Protein AF-A0A1S2QKE0-F1 (afdb_monomer_lite)

Sequence (83 aa):
MDVRVDIIRETSEELVNAFGRLLLQLSSTAKPLDHETVRQMVTCDANTADLTSRPDRSAANRLYERLGFRTRQSTVYRFALDE

Secondary structure (DSSP, 8-state):
---------S--HHHHHHHHHHHHHH-TTPPPPPHHHHHHHHT-TTPPPP----TT-HHHHHHHHHTT------PPP-PPPP-

Radius of gyration: 15.52 Å; chains: 1; bounding box: 37×20×41 Å

Foldseek 3Di:
DDDFFDQDPDQDPVNQVVVQVVQCVVPVPDDRDDSVNVVCQSPPPPDDGDGDDDPVPVVVVVVCVVVVDDDDPDDDDDDDDDD

pLDDT: mean 78.3, std 9.89, range [45.0, 89.56]

Organism: NCBI:txid1678012

Structure (mmCIF, N/CA/C/O backbone):
data_AF-A0A1S2QKE0-F1
#
_entry.id   AF-A0A1S2QKE0-F1
#
loop_
_atom_site.group_PDB
_atom_site.id
_atom_site.type_symbol
_atom_site.label_atom_id
_atom_site.label_alt_id
_atom_site.label_comp_id
_atom_site.label_asym_id
_atom_site.label_entity_id
_atom_site.label_seq_id
_atom_site.pdbx_PDB_ins_code
_atom_site.Cartn_x
_atom_site.Cartn_y
_atom_site.Cartn_z
_atom_site.occupancy
_atom_site.B_iso_or_equiv
_atom_site.auth_seq_id
_atom_site.auth_comp_id
_atom_site.auth_asym_id
_atom_site.auth_atom_id
_atom_site.pdbx_PDB_model_num
ATOM 1 N N . MET A 1 1 ? 18.786 -7.490 0.305 1.00 45.00 1 MET A N 1
ATOM 2 C CA . MET A 1 1 ? 17.384 -7.504 0.782 1.00 45.00 1 MET A CA 1
ATOM 3 C C . MET A 1 1 ? 16.416 -7.132 -0.344 1.00 45.00 1 MET A C 1
ATOM 5 O O . MET A 1 1 ? 16.528 -6.043 -0.903 1.00 45.00 1 MET A O 1
ATOM 9 N N . ASP A 1 2 ? 15.523 -8.047 -0.732 1.00 54.41 2 ASP A N 1
ATOM 10 C CA . ASP A 1 2 ? 14.483 -7.807 -1.745 1.00 54.41 2 ASP A CA 1
ATOM 11 C C . ASP A 1 2 ? 13.212 -7.322 -1.035 1.00 54.41 2 ASP A C 1
ATOM 13 O O . ASP A 1 2 ? 12.661 -8.032 -0.200 1.00 54.41 2 ASP A O 1
ATOM 17 N N . VAL A 1 3 ? 12.786 -6.086 -1.302 1.00 50.72 3 VAL A N 1
ATOM 18 C CA . VAL A 1 3 ? 11.562 -5.520 -0.716 1.00 50.72 3 VAL A CA 1
ATOM 19 C C . VAL A 1 3 ? 10.429 -5.763 -1.703 1.00 50.72 3 VAL A C 1
ATOM 21 O O . VAL A 1 3 ? 10.469 -5.244 -2.820 1.00 50.72 3 VAL A O 1
ATOM 24 N N . ARG A 1 4 ? 9.441 -6.564 -1.295 1.00 48.53 4 ARG A N 1
ATOM 25 C CA . ARG A 1 4 ? 8.219 -6.835 -2.057 1.00 48.53 4 ARG A CA 1
ATOM 26 C C . ARG A 1 4 ? 7.096 -5.948 -1.530 1.00 48.53 4 ARG A C 1
ATOM 28 O O . ARG A 1 4 ? 6.916 -5.842 -0.322 1.00 48.53 4 ARG A O 1
ATOM 35 N N . VAL A 1 5 ? 6.369 -5.316 -2.444 1.00 59.84 5 VAL A N 1
ATOM 36 C CA . VAL A 1 5 ? 5.188 -4.505 -2.140 1.00 59.84 5 VAL A CA 1
ATOM 37 C C . VAL A 1 5 ? 3.999 -5.154 -2.839 1.00 59.84 5 VAL A C 1
ATOM 39 O O . VAL A 1 5 ? 4.049 -5.349 -4.053 1.00 59.84 5 VAL A O 1
ATOM 42 N N . ASP A 1 6 ? 2.964 -5.496 -2.076 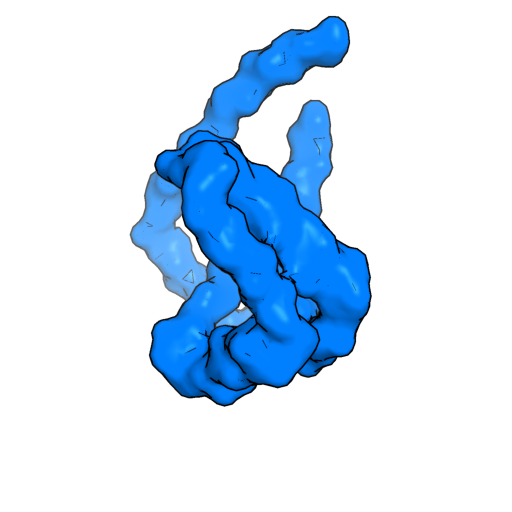1.00 63.34 6 ASP A N 1
ATOM 43 C CA . ASP A 1 6 ? 1.771 -6.202 -2.546 1.00 63.34 6 ASP A CA 1
ATOM 44 C C . ASP A 1 6 ? 0.501 -5.396 -2.226 1.00 63.34 6 ASP A C 1
ATOM 46 O O . ASP A 1 6 ? 0.450 -4.643 -1.252 1.00 63.34 6 ASP A O 1
ATOM 50 N N . ILE A 1 7 ? -0.537 -5.554 -3.056 1.00 66.31 7 ILE A N 1
ATOM 51 C CA . ILE A 1 7 ? -1.845 -4.925 -2.826 1.00 66.31 7 ILE A CA 1
ATOM 52 C C . ILE A 1 7 ? -2.609 -5.744 -1.796 1.00 66.31 7 ILE A C 1
ATOM 54 O O . ILE A 1 7 ? -2.877 -6.930 -2.006 1.00 66.31 7 ILE A O 1
ATOM 58 N N . ILE A 1 8 ? -3.063 -5.078 -0.744 1.00 70.31 8 ILE A N 1
ATOM 59 C CA . ILE A 1 8 ? -4.006 -5.653 0.206 1.00 70.31 8 ILE A CA 1
ATOM 60 C C . ILE A 1 8 ? -5.394 -5.612 -0.425 1.00 70.31 8 ILE A C 1
ATOM 62 O O . ILE A 1 8 ? -5.944 -4.541 -0.664 1.00 70.31 8 ILE A O 1
ATOM 66 N N . ARG A 1 9 ? -5.947 -6.788 -0.723 1.00 71.00 9 ARG A N 1
ATOM 67 C CA . ARG A 1 9 ? -7.315 -6.925 -1.251 1.00 71.00 9 ARG A CA 1
ATOM 68 C C . ARG A 1 9 ? -8.338 -7.238 -0.167 1.00 71.00 9 ARG A C 1
ATOM 70 O O . ARG A 1 9 ? -9.514 -6.949 -0.343 1.00 71.00 9 ARG A O 1
ATOM 77 N N . GLU A 1 10 ? -7.886 -7.817 0.939 1.00 76.06 10 GLU A N 1
ATOM 78 C CA . GLU A 1 10 ? -8.724 -8.251 2.050 1.00 76.06 10 GLU A CA 1
ATOM 79 C C . GLU A 1 10 ? -8.019 -7.949 3.372 1.00 76.06 10 GLU A C 1
ATOM 81 O O . GLU A 1 10 ? -6.791 -7.991 3.467 1.00 76.06 10 GLU A O 1
ATOM 86 N N . THR A 1 11 ? -8.800 -7.625 4.397 1.00 81.06 11 THR A N 1
ATOM 87 C CA . THR A 1 11 ? -8.294 -7.387 5.750 1.00 81.06 11 THR A CA 1
ATOM 88 C C . THR A 1 11 ? -8.021 -8.718 6.448 1.00 81.06 11 THR A C 1
ATOM 90 O O . THR A 1 11 ? -8.863 -9.612 6.405 1.00 81.06 11 THR A O 1
ATOM 93 N N . SER A 1 12 ? -6.867 -8.836 7.109 1.00 86.56 12 SER A N 1
ATOM 94 C CA . SER A 1 12 ? -6.465 -10.022 7.875 1.00 86.56 12 SER A CA 1
ATOM 95 C C . SER A 1 12 ? -5.981 -9.652 9.280 1.00 86.56 12 SER A C 1
ATOM 97 O O . SER A 1 12 ? -5.582 -8.513 9.532 1.00 86.56 12 SER A O 1
ATOM 99 N N . GLU A 1 13 ? -5.956 -10.619 10.201 1.00 86.69 13 GLU A N 1
ATOM 100 C CA . GLU A 1 13 ? -5.375 -10.418 11.539 1.00 86.69 13 GLU A CA 1
ATOM 101 C C . GLU A 1 13 ? -3.883 -10.071 11.485 1.00 86.69 13 GLU A C 1
ATOM 103 O O . GLU A 1 13 ? -3.398 -9.265 12.277 1.00 86.69 13 GLU A O 1
ATOM 108 N N . GLU A 1 14 ? -3.147 -10.643 10.529 1.00 85.12 14 GLU A N 1
ATOM 109 C CA . GLU A 1 14 ? -1.742 -10.306 10.297 1.00 85.12 14 GLU A CA 1
ATOM 110 C C . GLU A 1 14 ? -1.583 -8.813 9.991 1.00 85.12 14 GLU A C 1
ATOM 112 O O . GLU A 1 14 ? -0.722 -8.148 10.570 1.00 85.12 14 GLU A O 1
ATOM 117 N N . LEU A 1 15 ? -2.465 -8.268 9.150 1.00 84.25 15 LEU A N 1
ATOM 118 C CA . LEU A 1 15 ? -2.454 -6.856 8.799 1.00 84.25 15 LEU A CA 1
ATOM 119 C C . LEU A 1 15 ? -2.760 -5.959 10.004 1.00 84.25 15 LEU A C 1
ATOM 121 O O . LEU A 1 15 ? -2.066 -4.967 10.228 1.00 84.25 15 LEU A O 1
ATOM 125 N N . VAL A 1 16 ? -3.766 -6.322 10.803 1.00 88.69 16 VAL A N 1
ATOM 126 C CA . VAL A 1 16 ? -4.120 -5.601 12.038 1.00 88.69 16 VAL A CA 1
ATOM 127 C C . VAL A 1 16 ? -2.931 -5.569 13.003 1.00 88.69 16 VAL A C 1
ATOM 129 O O . VAL A 1 16 ? -2.549 -4.508 13.503 1.00 88.69 16 VAL A O 1
ATOM 132 N N . ASN A 1 17 ? -2.279 -6.716 13.203 1.00 86.88 17 ASN A N 1
ATOM 133 C CA . ASN A 1 17 ? -1.102 -6.832 14.060 1.00 86.88 17 ASN A CA 1
ATOM 134 C C . ASN A 1 17 ? 0.089 -6.020 13.530 1.00 86.88 17 ASN A C 1
ATOM 136 O O . ASN A 1 17 ? 0.803 -5.387 14.314 1.00 86.88 17 ASN A O 1
ATOM 140 N N . ALA A 1 18 ? 0.303 -6.008 12.212 1.00 83.69 18 ALA A N 1
ATOM 141 C CA . ALA A 1 18 ? 1.352 -5.216 11.579 1.00 83.69 18 ALA A CA 1
ATOM 142 C C . ALA A 1 18 ? 1.145 -3.714 11.821 1.00 83.69 18 ALA A C 1
ATOM 144 O O . ALA A 1 18 ? 2.074 -3.035 12.266 1.00 83.69 18 ALA A O 1
ATOM 145 N N . PHE A 1 19 ? -0.075 -3.202 11.628 1.00 83.50 19 PHE A N 1
ATOM 146 C CA . PHE A 1 19 ? -0.397 -1.809 11.945 1.00 83.50 19 PHE A CA 1
ATOM 147 C C . PHE A 1 19 ? -0.202 -1.488 13.427 1.00 83.50 19 PHE A C 1
ATOM 149 O O . PHE A 1 19 ? 0.362 -0.443 13.742 1.00 83.50 19 PHE A O 1
ATOM 156 N N . GLY A 1 20 ? -0.587 -2.385 14.339 1.00 84.50 20 GLY A N 1
ATOM 157 C CA . GLY A 1 20 ? -0.334 -2.202 15.771 1.00 84.50 20 GLY A CA 1
ATOM 158 C C . GLY A 1 20 ? 1.156 -2.027 16.087 1.00 84.50 20 GLY A C 1
ATOM 159 O O . GLY A 1 20 ? 1.540 -1.111 16.814 1.00 84.50 20 GLY A O 1
ATOM 160 N N . ARG A 1 21 ? 2.020 -2.848 15.476 1.00 84.31 21 ARG A N 1
ATOM 161 C CA . ARG A 1 21 ? 3.480 -2.731 15.628 1.00 84.31 21 ARG A CA 1
ATOM 162 C C . ARG A 1 21 ? 4.035 -1.446 15.019 1.00 84.31 21 ARG A C 1
ATOM 164 O O . ARG A 1 21 ? 4.959 -0.871 15.585 1.00 84.31 21 ARG A O 1
ATOM 171 N N . LEU A 1 22 ? 3.505 -1.002 13.881 1.00 82.62 22 LEU A N 1
ATOM 172 C CA . LEU A 1 22 ? 3.926 0.245 13.233 1.00 82.62 22 LEU A CA 1
ATOM 173 C C . LEU A 1 22 ? 3.509 1.475 14.043 1.00 82.62 22 LEU A C 1
ATOM 175 O O . LEU A 1 22 ? 4.315 2.378 14.243 1.00 82.62 22 LEU A O 1
ATOM 179 N N . LEU A 1 23 ? 2.281 1.499 14.560 1.00 80.81 23 LEU A N 1
ATOM 180 C CA . LEU A 1 23 ? 1.788 2.602 15.383 1.00 80.81 23 LEU A CA 1
ATOM 181 C C . LEU A 1 23 ? 2.617 2.783 16.656 1.00 80.81 23 LEU A C 1
ATOM 183 O O . LEU A 1 23 ? 2.959 3.913 17.001 1.00 80.81 23 LEU A O 1
ATOM 187 N N . LEU A 1 24 ? 3.012 1.682 17.302 1.00 78.44 24 LEU A N 1
ATOM 188 C CA . LEU A 1 24 ? 3.869 1.731 18.488 1.00 78.44 24 LEU A CA 1
ATOM 189 C C . LEU A 1 24 ? 5.278 2.279 18.213 1.00 78.44 24 LEU A C 1
ATOM 191 O O . LEU A 1 24 ? 5.894 2.829 19.123 1.00 78.44 24 LEU A O 1
ATOM 195 N N . GLN A 1 25 ? 5.783 2.181 16.977 1.00 80.31 25 GLN A N 1
ATOM 196 C CA . GLN A 1 25 ? 7.060 2.806 16.596 1.00 80.31 25 GLN A CA 1
ATOM 197 C C . GLN A 1 25 ? 6.965 4.333 16.540 1.00 80.31 25 GLN A C 1
ATOM 199 O O . GLN A 1 25 ? 7.963 5.019 16.743 1.00 80.31 25 GLN A O 1
ATOM 204 N N . LEU A 1 26 ? 5.773 4.866 16.266 1.00 75.81 26 LEU A N 1
ATOM 205 C CA . LEU A 1 26 ? 5.522 6.304 16.186 1.00 75.81 26 LEU A CA 1
ATOM 206 C C . LEU A 1 26 ? 5.095 6.890 17.537 1.00 75.81 26 LEU A C 1
ATOM 208 O O . LEU A 1 26 ? 5.376 8.052 17.822 1.00 75.81 26 LEU A O 1
ATOM 212 N N . SER A 1 27 ? 4.409 6.102 18.367 1.00 86.31 27 SER A N 1
ATOM 213 C CA . SER A 1 27 ? 3.990 6.507 19.707 1.00 86.31 27 SER A CA 1
ATOM 214 C C . SER A 1 27 ? 3.788 5.304 20.625 1.00 86.31 27 SER A C 1
ATOM 216 O O . SER A 1 27 ? 2.990 4.414 20.337 1.00 86.31 27 SER A O 1
ATOM 218 N N . SER A 1 28 ? 4.423 5.332 21.798 1.00 84.25 28 SER A N 1
ATOM 219 C CA . SER A 1 28 ? 4.304 4.289 22.827 1.00 84.25 28 SER A CA 1
ATOM 220 C C . SER A 1 28 ? 2.910 4.178 23.454 1.00 84.25 28 SER A C 1
ATOM 222 O O . SER A 1 28 ? 2.614 3.188 24.118 1.00 84.25 28 SER A O 1
ATOM 224 N N . THR A 1 29 ? 2.049 5.178 23.254 1.00 89.50 29 THR A N 1
ATOM 225 C CA . THR A 1 29 ? 0.671 5.216 23.769 1.00 89.50 29 THR A CA 1
ATOM 226 C C . THR A 1 29 ? -0.376 5.035 22.673 1.00 89.50 29 THR A C 1
ATOM 228 O O . THR A 1 29 ? -1.574 5.182 22.935 1.00 89.50 29 THR A O 1
ATOM 231 N N . ALA A 1 30 ? 0.047 4.730 21.442 1.00 81.62 30 ALA A N 1
ATOM 232 C CA . ALA A 1 30 ? -0.873 4.510 20.340 1.00 81.62 30 ALA A CA 1
ATOM 233 C C . ALA A 1 30 ? -1.819 3.340 20.646 1.00 81.62 30 ALA A C 1
ATOM 235 O O . ALA A 1 30 ? -1.391 2.239 20.999 1.00 81.62 30 ALA A O 1
ATOM 236 N N . LYS A 1 31 ? -3.124 3.583 20.500 1.00 84.69 31 LYS A N 1
ATOM 237 C CA . LYS A 1 31 ? -4.132 2.531 20.642 1.00 84.69 31 LYS A CA 1
ATOM 238 C C . LYS A 1 31 ? -4.057 1.585 19.435 1.00 84.69 31 LYS A C 1
ATOM 240 O O . LYS A 1 31 ? -3.961 2.081 18.311 1.00 84.69 31 LYS A O 1
ATOM 245 N N . PRO A 1 32 ? -4.125 0.257 19.640 1.00 80.88 32 PRO A N 1
ATOM 246 C CA . PRO A 1 32 ? -4.204 -0.698 18.540 1.00 80.88 32 PRO A CA 1
ATOM 247 C C . PRO A 1 32 ? -5.436 -0.427 17.670 1.00 80.88 32 PRO A C 1
ATOM 249 O O . PRO A 1 32 ? -6.504 -0.116 18.200 1.00 80.88 32 PRO A O 1
ATOM 252 N N . LEU A 1 33 ? -5.292 -0.560 16.349 1.00 86.75 33 LEU A N 1
ATOM 253 C CA . LEU A 1 33 ? -6.440 -0.562 15.441 1.0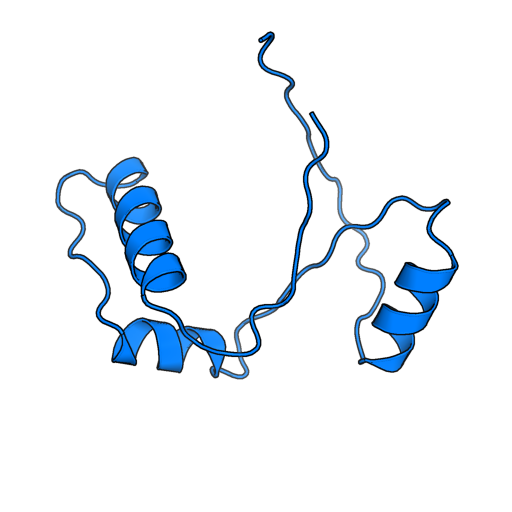0 86.75 33 LEU A CA 1
ATOM 254 C C . LEU A 1 33 ? -7.179 -1.892 15.585 1.00 86.75 33 LEU A C 1
ATOM 256 O O . LEU A 1 33 ? -6.541 -2.938 15.702 1.00 86.75 33 LEU A O 1
ATOM 260 N N . ASP A 1 34 ? -8.508 -1.856 15.554 1.00 89.56 34 ASP A N 1
ATOM 261 C CA . ASP A 1 34 ? -9.309 -3.070 15.431 1.00 89.56 34 ASP A CA 1
ATOM 262 C C . ASP A 1 34 ? -9.514 -3.455 13.957 1.00 89.56 34 ASP A C 1
ATOM 264 O O . ASP A 1 34 ? -9.215 -2.703 13.023 1.00 89.56 34 ASP A O 1
ATOM 268 N N . HIS A 1 35 ? -10.011 -4.672 13.739 1.00 88.38 35 HIS A N 1
ATOM 269 C CA . HIS A 1 35 ? -10.193 -5.225 12.399 1.00 88.38 35 HIS A CA 1
ATOM 270 C C . HIS A 1 35 ? -11.161 -4.401 11.539 1.00 88.38 35 HIS A C 1
ATOM 272 O O . HIS A 1 35 ? -11.009 -4.340 10.319 1.00 88.38 35 HIS A O 1
ATOM 278 N N . GLU A 1 36 ? -12.161 -3.771 12.153 1.00 89.50 36 GLU A N 1
ATOM 279 C CA . GLU A 1 36 ? -13.134 -2.959 11.429 1.00 89.50 36 GLU A CA 1
ATOM 280 C C . GLU A 1 36 ? -12.523 -1.633 10.977 1.00 89.50 36 GLU A C 1
ATOM 282 O O . GLU A 1 36 ? -12.679 -1.243 9.822 1.00 89.50 36 GLU A O 1
ATOM 287 N N . THR A 1 37 ? -11.726 -0.999 11.833 1.00 87.88 37 THR A N 1
ATOM 288 C CA . THR A 1 37 ? -10.985 0.216 11.492 1.00 87.88 37 THR A CA 1
ATOM 289 C C . THR A 1 37 ? -10.010 -0.048 10.346 1.00 87.88 37 THR A C 1
ATOM 291 O O . THR A 1 37 ? -9.956 0.717 9.385 1.00 87.88 37 THR A O 1
ATOM 294 N N . VAL A 1 38 ? -9.273 -1.165 10.389 1.00 86.50 38 VAL A N 1
ATOM 295 C CA . VAL A 1 38 ? -8.359 -1.532 9.294 1.00 86.50 38 VAL A CA 1
ATOM 296 C C . VAL A 1 38 ? -9.129 -1.853 8.012 1.00 86.50 38 VAL A C 1
ATOM 298 O O . VAL A 1 38 ? -8.690 -1.454 6.935 1.00 86.50 38 VAL A O 1
ATOM 301 N N . ARG A 1 39 ? -10.295 -2.510 8.095 1.00 85.75 39 ARG A N 1
ATOM 302 C CA . ARG A 1 39 ? -11.164 -2.719 6.928 1.00 85.75 39 ARG A CA 1
ATOM 303 C C . ARG A 1 39 ? -11.578 -1.390 6.309 1.00 85.75 39 ARG A C 1
ATOM 305 O O . ARG A 1 39 ? -11.357 -1.209 5.118 1.00 85.75 39 ARG A O 1
ATOM 312 N N . GLN A 1 40 ? -12.095 -0.462 7.109 1.00 85.19 40 GLN A N 1
ATOM 313 C CA . GLN A 1 40 ? -12.509 0.862 6.642 1.00 85.19 40 GLN A CA 1
ATOM 314 C C . GLN A 1 40 ? -11.364 1.623 5.983 1.00 85.19 40 GLN A C 1
ATOM 316 O O . GLN A 1 40 ? -11.573 2.251 4.951 1.00 85.19 40 GLN A O 1
ATOM 321 N N . MET A 1 41 ? -10.149 1.538 6.532 1.00 81.81 41 MET A N 1
ATOM 322 C CA . MET A 1 41 ? -8.963 2.098 5.890 1.00 81.81 41 MET A CA 1
ATOM 323 C C . MET A 1 41 ? -8.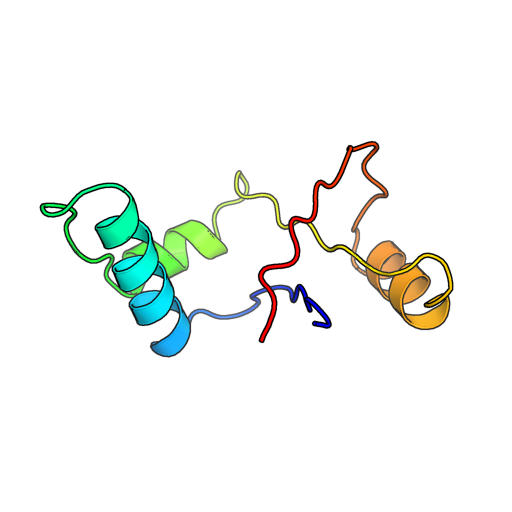722 1.432 4.529 1.00 81.81 41 MET A C 1
ATOM 325 O O . MET A 1 41 ? -8.667 2.117 3.516 1.00 81.81 41 MET A O 1
ATOM 329 N N . VAL A 1 42 ? -8.618 0.107 4.455 1.00 78.31 42 VAL A N 1
ATOM 330 C CA . VAL A 1 42 ? -8.313 -0.589 3.189 1.00 78.31 42 VAL A CA 1
ATOM 331 C C . VAL A 1 42 ? -9.384 -0.352 2.115 1.00 78.31 42 VAL A C 1
ATOM 333 O O . VAL A 1 42 ? -9.051 -0.285 0.936 1.00 78.31 42 VAL A O 1
ATOM 336 N N . THR A 1 43 ? -10.651 -0.188 2.503 1.00 77.31 43 THR A N 1
ATOM 337 C CA . THR A 1 43 ? -11.768 0.057 1.575 1.00 77.31 43 THR A CA 1
ATOM 338 C C . THR A 1 43 ? -12.070 1.537 1.341 1.00 77.31 43 THR A C 1
ATOM 340 O O . THR A 1 43 ? -13.022 1.849 0.634 1.00 77.31 43 THR A O 1
ATOM 343 N N . CYS A 1 44 ? -11.330 2.460 1.961 1.00 79.56 44 CYS A N 1
ATOM 344 C CA . CYS A 1 44 ? -11.554 3.890 1.780 1.00 79.56 44 CYS A CA 1
ATOM 345 C C . CYS A 1 44 ? -11.049 4.333 0.403 1.00 79.56 44 CYS A C 1
ATOM 347 O O . CYS A 1 44 ? -9.863 4.195 0.109 1.00 79.56 44 CYS A O 1
ATOM 349 N N . ASP A 1 45 ? -11.918 4.957 -0.395 1.00 67.06 45 ASP A N 1
ATOM 350 C CA . ASP A 1 45 ? -11.585 5.468 -1.735 1.00 67.06 45 ASP A CA 1
ATOM 351 C C . ASP A 1 45 ? -10.456 6.517 -1.732 1.00 67.06 45 ASP A C 1
ATOM 353 O O . ASP A 1 45 ? -9.809 6.750 -2.752 1.00 67.06 45 ASP A O 1
ATOM 357 N N . ALA A 1 46 ? -10.201 7.159 -0.586 1.00 66.88 46 ALA A N 1
ATOM 358 C CA . ALA A 1 46 ? -9.116 8.126 -0.427 1.00 66.88 46 ALA A CA 1
ATOM 359 C C . ALA A 1 46 ? -7.739 7.475 -0.193 1.00 66.88 46 ALA A C 1
ATOM 361 O O . ALA A 1 46 ? -6.720 8.169 -0.248 1.00 66.88 46 ALA A O 1
ATOM 362 N N . ASN A 1 47 ? -7.681 6.164 0.065 1.00 68.88 47 ASN A N 1
ATOM 363 C CA . ASN A 1 47 ? -6.427 5.471 0.321 1.00 68.88 47 ASN A CA 1
ATOM 364 C C . ASN A 1 47 ? -5.793 4.999 -0.988 1.00 68.88 47 ASN A C 1
ATOM 366 O O . ASN A 1 47 ? -6.374 4.257 -1.774 1.00 68.88 47 ASN A O 1
ATOM 370 N N . THR A 1 48 ? -4.562 5.449 -1.220 1.00 67.69 48 THR A N 1
ATOM 371 C CA . THR A 1 48 ? -3.782 5.076 -2.400 1.00 67.69 48 THR A CA 1
ATOM 372 C C . THR A 1 48 ? -2.856 3.916 -2.055 1.00 67.69 48 THR A C 1
ATOM 374 O O . THR A 1 48 ? -2.188 3.921 -1.023 1.00 67.69 48 THR A O 1
ATOM 377 N N . ALA A 1 49 ? -2.828 2.901 -2.917 1.00 69.94 49 ALA A N 1
ATOM 378 C CA . ALA A 1 49 ? -1.855 1.821 -2.849 1.00 69.94 49 ALA A CA 1
ATOM 379 C C . ALA A 1 49 ? -0.759 2.083 -3.889 1.00 69.94 49 ALA A C 1
ATOM 381 O O . ALA A 1 49 ? -1.032 2.095 -5.089 1.00 69.94 49 ALA A O 1
ATOM 382 N N . ASP A 1 50 ? 0.478 2.278 -3.434 1.00 75.06 50 ASP A N 1
ATOM 383 C CA . ASP A 1 50 ? 1.650 2.362 -4.305 1.00 75.06 50 ASP A CA 1
ATOM 384 C C . ASP A 1 50 ? 2.322 0.987 -4.398 1.00 75.06 50 ASP A C 1
ATOM 386 O O . ASP A 1 50 ? 2.575 0.333 -3.387 1.00 75.06 50 ASP A O 1
ATOM 390 N N . LEU A 1 51 ? 2.652 0.556 -5.616 1.00 71.75 51 LEU A N 1
ATOM 391 C CA . LEU A 1 51 ? 3.421 -0.663 -5.869 1.00 71.75 51 LEU A CA 1
ATOM 392 C C . LEU A 1 51 ? 4.739 -0.281 -6.522 1.00 71.75 51 LEU A C 1
ATOM 394 O O . LEU A 1 51 ? 4.762 0.439 -7.520 1.00 71.75 51 LEU A O 1
ATOM 398 N N . THR A 1 52 ? 5.842 -0.804 -5.993 1.00 77.69 52 THR A N 1
ATOM 399 C CA . THR A 1 52 ? 7.147 -0.672 -6.641 1.00 77.69 52 THR A CA 1
ATOM 400 C C . THR A 1 52 ? 7.538 -2.005 -7.261 1.00 77.69 52 THR A C 1
ATOM 402 O O . THR A 1 52 ? 7.507 -3.054 -6.621 1.00 77.69 52 THR A O 1
ATOM 405 N N . SER A 1 53 ? 7.899 -1.975 -8.541 1.00 81.81 53 SER A N 1
ATOM 406 C CA . SER A 1 53 ? 8.481 -3.116 -9.237 1.00 81.81 53 SER A CA 1
ATOM 407 C C . SER A 1 53 ? 9.737 -2.673 -9.953 1.00 81.81 53 SER A C 1
ATOM 409 O O . SER A 1 53 ? 9.866 -1.515 -10.357 1.00 81.81 53 SER A O 1
ATOM 411 N N . ARG A 1 54 ? 10.684 -3.596 -10.104 1.00 82.19 54 ARG A N 1
ATOM 412 C CA . ARG A 1 54 ? 11.894 -3.309 -10.865 1.00 82.19 54 ARG A CA 1
ATOM 413 C C . ARG A 1 54 ? 11.524 -3.084 -12.342 1.00 82.19 54 ARG A C 1
ATOM 415 O O . ARG A 1 54 ? 10.622 -3.759 -12.849 1.00 82.19 54 ARG A O 1
ATOM 422 N N . PRO A 1 55 ? 12.210 -2.176 -13.058 1.00 82.25 55 PRO A N 1
ATOM 423 C CA . PRO A 1 55 ? 11.895 -1.892 -14.460 1.00 82.25 55 PRO A CA 1
ATOM 424 C C . PRO A 1 55 ? 11.962 -3.122 -15.383 1.00 82.25 55 PRO A C 1
ATOM 426 O O . PRO A 1 55 ? 11.200 -3.219 -16.342 1.00 82.25 55 PRO A O 1
ATOM 429 N N . ASP A 1 56 ? 12.826 -4.090 -15.070 1.00 85.88 56 ASP A N 1
ATOM 430 C CA . ASP A 1 56 ? 13.022 -5.336 -15.823 1.00 85.88 56 ASP A CA 1
ATOM 431 C C . ASP A 1 56 ? 11.866 -6.348 -15.673 1.00 85.88 56 ASP A C 1
ATOM 433 O O . ASP A 1 56 ? 11.715 -7.261 -16.490 1.00 85.88 56 ASP A O 1
ATOM 437 N N . ARG A 1 57 ? 10.976 -6.173 -14.686 1.00 88.50 57 ARG A N 1
ATOM 438 C CA . ARG A 1 57 ? 9.820 -7.050 -14.421 1.00 88.50 57 ARG A CA 1
ATOM 439 C C . ARG A 1 57 ? 8.631 -6.745 -15.343 1.00 88.50 57 ARG A C 1
ATOM 441 O O . ARG A 1 57 ? 7.508 -6.528 -14.891 1.00 88.50 57 ARG A O 1
ATOM 448 N N . SER A 1 58 ? 8.851 -6.800 -16.657 1.00 86.62 58 SER A N 1
ATOM 449 C CA . SER A 1 58 ? 7.873 -6.372 -17.676 1.00 86.62 58 SER A CA 1
ATOM 450 C C . SER A 1 58 ? 6.494 -7.052 -17.585 1.00 86.62 58 SER A C 1
ATOM 452 O O . SER A 1 58 ? 5.475 -6.407 -17.827 1.00 86.62 58 SER A O 1
ATOM 454 N N . ALA A 1 59 ? 6.429 -8.333 -17.203 1.00 83.12 59 ALA A N 1
ATOM 455 C CA . ALA A 1 59 ? 5.163 -9.047 -17.020 1.00 83.12 59 ALA A CA 1
ATOM 456 C C . ALA A 1 59 ? 4.343 -8.512 -15.832 1.00 83.12 59 ALA A C 1
ATOM 458 O O . ALA A 1 59 ? 3.125 -8.382 -15.942 1.00 83.12 59 ALA A O 1
ATOM 459 N N . ALA A 1 60 ? 5.009 -8.169 -14.725 1.00 78.31 60 ALA A N 1
ATOM 460 C CA . ALA A 1 60 ? 4.360 -7.592 -13.553 1.00 78.31 60 ALA A CA 1
ATOM 461 C C . ALA A 1 60 ? 3.890 -6.159 -13.843 1.00 78.31 60 ALA A C 1
ATOM 463 O O . ALA A 1 60 ? 2.738 -5.834 -13.5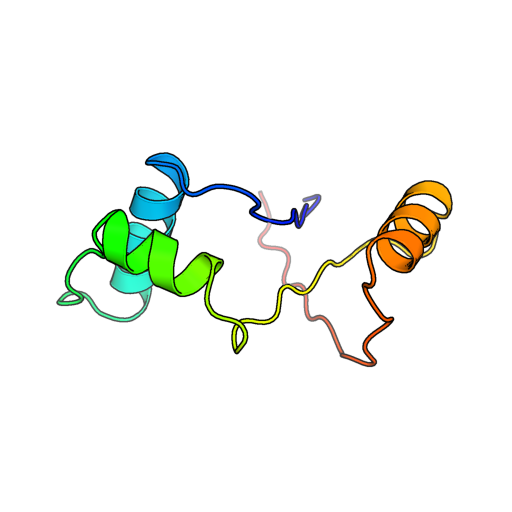82 1.00 78.31 60 ALA A O 1
ATOM 464 N N . ASN A 1 61 ? 4.732 -5.347 -14.492 1.00 84.62 61 ASN A N 1
ATOM 465 C CA . ASN A 1 61 ? 4.393 -3.966 -14.852 1.00 84.62 61 ASN A CA 1
ATOM 466 C C . ASN A 1 61 ? 3.131 -3.897 -15.731 1.00 84.62 61 ASN A C 1
ATOM 468 O O . ASN A 1 61 ? 2.197 -3.168 -15.406 1.00 84.62 61 ASN A O 1
ATOM 472 N N . ARG A 1 62 ? 3.035 -4.749 -16.765 1.00 87.88 62 ARG A N 1
ATOM 473 C CA . ARG A 1 62 ? 1.826 -4.849 -17.607 1.00 87.88 62 ARG A CA 1
ATOM 474 C C . ARG A 1 62 ? 0.585 -5.310 -16.838 1.00 87.88 62 ARG A C 1
ATOM 476 O O . ARG A 1 62 ? -0.525 -4.891 -17.158 1.00 87.88 62 ARG A O 1
ATOM 483 N N . LEU A 1 63 ? 0.741 -6.202 -15.858 1.00 81.12 63 LEU A N 1
ATOM 484 C CA . LEU A 1 63 ? -0.370 -6.621 -15.001 1.00 81.12 63 LEU A CA 1
ATOM 485 C C . LEU A 1 63 ? -0.881 -5.443 -14.163 1.00 81.12 63 LEU A C 1
ATOM 487 O O . LEU A 1 63 ? -2.088 -5.237 -14.093 1.00 81.12 63 LEU A O 1
ATOM 491 N N . TYR A 1 64 ? 0.018 -4.657 -13.571 1.00 84.62 64 TYR A N 1
ATOM 492 C CA . TYR A 1 64 ? -0.358 -3.507 -12.748 1.00 84.62 64 TYR A CA 1
ATOM 493 C C . TYR A 1 64 ? -1.064 -2.426 -13.568 1.00 84.62 64 TYR A C 1
ATOM 495 O O . TYR A 1 64 ? -2.126 -1.960 -13.161 1.00 84.62 64 TYR A O 1
ATOM 503 N N . GLU A 1 65 ? -0.561 -2.113 -14.764 1.00 86.81 65 GLU A N 1
ATOM 504 C CA . GLU A 1 65 ? -1.235 -1.198 -15.694 1.00 86.81 65 GLU A CA 1
ATOM 505 C C . GLU A 1 65 ? -2.666 -1.661 -16.022 1.00 86.81 65 GLU A C 1
ATOM 507 O O . GLU A 1 65 ? -3.603 -0.864 -15.993 1.00 86.81 65 GLU A O 1
ATOM 512 N N . ARG A 1 66 ? -2.866 -2.966 -16.272 1.00 86.31 66 ARG A N 1
ATOM 513 C CA . ARG A 1 66 ? -4.198 -3.550 -16.533 1.00 86.31 66 ARG A CA 1
ATOM 514 C C . ARG A 1 66 ? -5.133 -3.507 -15.327 1.00 86.31 66 ARG A C 1
ATOM 516 O O . ARG A 1 66 ? -6.343 -3.448 -15.517 1.00 86.31 66 ARG A O 1
ATOM 523 N N . LEU A 1 67 ? -4.589 -3.561 -14.113 1.00 78.06 67 LEU A N 1
ATOM 524 C CA . LEU A 1 67 ? -5.348 -3.440 -12.865 1.00 78.06 67 LEU A CA 1
ATOM 525 C C . LEU A 1 67 ? -5.677 -1.979 -12.510 1.00 78.06 67 LEU A C 1
ATOM 527 O O . LEU A 1 67 ? -6.307 -1.740 -11.486 1.00 78.06 67 LEU A O 1
ATOM 531 N N . GLY A 1 68 ? -5.275 -1.013 -13.345 1.00 83.31 68 GLY A N 1
ATOM 532 C CA . GLY A 1 68 ? -5.584 0.406 -13.166 1.00 83.31 68 GLY A CA 1
ATOM 533 C C . GLY A 1 68 ? -4.499 1.209 -12.447 1.00 83.31 68 GLY A C 1
ATOM 534 O O . GLY A 1 68 ? -4.664 2.417 -12.278 1.00 83.31 68 GLY A O 1
ATOM 535 N N . PHE A 1 69 ? -3.375 0.587 -12.079 1.00 84.38 69 PHE A N 1
ATOM 536 C CA . PHE A 1 69 ? -2.231 1.314 -11.530 1.00 84.38 69 PHE A CA 1
ATOM 537 C C . PHE A 1 69 ? -1.591 2.189 -12.605 1.00 84.38 69 PHE A C 1
ATOM 539 O O . PHE A 1 69 ? -1.554 1.849 -13.790 1.00 84.38 69 PHE A O 1
ATOM 5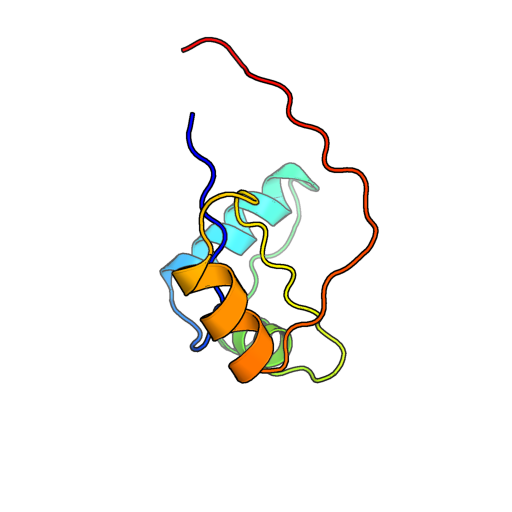46 N N . ARG A 1 70 ? -1.064 3.336 -12.179 1.00 85.00 70 ARG A N 1
ATOM 547 C CA . ARG A 1 70 ? -0.363 4.286 -13.043 1.00 85.00 70 ARG A CA 1
ATOM 548 C C . ARG A 1 70 ? 1.056 4.476 -12.538 1.00 85.00 70 ARG A C 1
ATOM 550 O O . ARG A 1 70 ? 1.286 4.522 -11.333 1.00 85.00 70 ARG A O 1
ATOM 557 N N . THR A 1 71 ? 2.000 4.623 -13.463 1.00 84.81 71 THR A N 1
ATOM 558 C CA . THR A 1 71 ? 3.377 4.971 -13.113 1.00 84.81 71 THR A CA 1
ATOM 559 C C . THR A 1 71 ? 3.394 6.324 -12.416 1.00 84.81 71 THR A C 1
ATOM 561 O O . THR A 1 71 ? 2.990 7.334 -12.994 1.00 84.81 71 THR A O 1
ATOM 564 N N . ARG A 1 72 ? 3.882 6.348 -11.177 1.00 83.19 72 ARG A N 1
ATOM 565 C CA . ARG A 1 72 ? 4.091 7.574 -10.412 1.00 83.19 72 ARG A CA 1
ATOM 566 C C . ARG A 1 72 ? 5.536 8.037 -10.567 1.00 83.19 72 ARG A C 1
ATOM 568 O O . ARG A 1 72 ? 6.463 7.236 -10.475 1.00 83.19 72 ARG A O 1
ATOM 575 N N . GLN A 1 73 ? 5.736 9.334 -10.786 1.00 78.94 73 GLN A N 1
ATOM 576 C CA . GLN A 1 73 ? 7.071 9.927 -10.732 1.00 78.94 73 GLN A CA 1
ATOM 577 C C . GLN A 1 73 ? 7.420 10.229 -9.274 1.00 78.94 73 GLN A C 1
ATOM 579 O O . GLN A 1 73 ? 6.941 11.205 -8.702 1.00 78.94 73 GLN A O 1
ATOM 584 N N . SER A 1 74 ? 8.212 9.359 -8.651 1.00 77.50 74 SER A N 1
ATOM 585 C CA . SER A 1 74 ? 8.638 9.510 -7.257 1.00 77.50 74 SER A CA 1
ATOM 586 C C . SER A 1 74 ? 10.056 8.997 -7.044 1.00 77.50 74 SER A C 1
ATOM 588 O O . SER A 1 74 ? 10.448 7.995 -7.642 1.00 77.50 74 SER A O 1
ATOM 590 N N . THR A 1 75 ? 10.793 9.633 -6.136 1.00 78.69 75 THR A N 1
ATOM 591 C CA . THR A 1 75 ? 12.115 9.171 -5.697 1.00 78.69 75 THR A CA 1
ATOM 592 C C . THR A 1 75 ? 11.962 8.175 -4.551 1.00 78.69 75 THR A C 1
ATOM 594 O O . THR A 1 75 ? 11.384 8.504 -3.517 1.00 78.69 75 THR A O 1
ATOM 597 N N . VAL A 1 76 ? 12.489 6.960 -4.722 1.00 74.69 76 VAL A N 1
ATOM 598 C CA . VAL A 1 76 ? 12.509 5.921 -3.682 1.00 74.69 76 VAL A CA 1
ATOM 599 C C . VAL A 1 76 ? 13.899 5.877 -3.057 1.00 74.69 76 VAL A C 1
ATOM 601 O O . VAL A 1 76 ? 14.882 5.621 -3.750 1.00 74.69 76 VAL A O 1
ATOM 604 N N . TYR A 1 77 ? 13.983 6.098 -1.746 1.00 71.88 77 TYR A N 1
ATOM 605 C CA . TYR A 1 77 ? 15.222 5.955 -0.984 1.00 71.88 77 TYR A CA 1
ATOM 606 C C . TYR A 1 77 ? 15.286 4.564 -0.356 1.00 71.88 77 TYR A C 1
ATOM 608 O O . TYR A 1 77 ? 14.302 4.074 0.197 1.00 71.88 77 TYR A O 1
ATOM 616 N N . ARG A 1 78 ? 16.454 3.925 -0.428 1.00 71.25 78 ARG A N 1
ATOM 617 C CA . ARG A 1 78 ? 16.727 2.656 0.247 1.00 71.25 78 ARG A CA 1
ATOM 618 C C . ARG A 1 78 ? 18.002 2.805 1.057 1.00 71.25 78 ARG A C 1
ATOM 620 O O . ARG A 1 78 ? 19.055 3.077 0.493 1.00 71.25 78 ARG A O 1
ATOM 627 N N . PHE A 1 79 ? 17.891 2.586 2.357 1.00 70.00 79 PHE A N 1
ATOM 628 C CA . PHE A 1 79 ? 19.033 2.414 3.240 1.00 70.00 79 PHE A CA 1
ATOM 629 C C . PHE A 1 79 ? 19.167 0.920 3.531 1.00 70.00 79 PHE A C 1
ATOM 631 O O . PHE A 1 79 ? 18.224 0.305 4.029 1.00 70.00 79 PHE A O 1
ATOM 638 N N . ALA A 1 80 ? 20.285 0.320 3.127 1.00 75.06 80 ALA A N 1
ATOM 639 C CA . ALA A 1 80 ? 20.594 -1.054 3.493 1.00 75.06 80 ALA A CA 1
ATOM 640 C C . ALA A 1 80 ? 21.219 -1.030 4.890 1.00 75.06 80 ALA A C 1
ATOM 642 O O . ALA A 1 80 ? 22.238 -0.377 5.091 1.00 75.06 80 ALA A O 1
ATOM 643 N N . LEU A 1 81 ? 20.573 -1.694 5.843 1.00 68.12 81 LEU A N 1
ATOM 644 C CA . LEU A 1 81 ? 21.213 -2.081 7.092 1.00 68.12 81 LEU A CA 1
ATOM 645 C C . LEU A 1 81 ? 21.879 -3.427 6.805 1.00 68.12 81 LEU A C 1
ATOM 647 O O . LEU A 1 81 ? 21.205 -4.319 6.285 1.00 68.12 81 LEU A O 1
ATOM 651 N N . ASP A 1 82 ? 23.185 -3.524 7.035 1.00 75.31 82 ASP A N 1
ATOM 652 C CA . ASP A 1 82 ? 23.921 -4.783 6.893 1.00 75.31 82 ASP A CA 1
ATOM 653 C C . ASP A 1 82 ? 23.295 -5.876 7.794 1.00 75.31 82 ASP A C 1
ATOM 655 O O . ASP A 1 82 ? 22.686 -5.553 8.818 1.00 75.31 82 ASP A O 1
ATOM 659 N N . GLU A 1 83 ? 23.383 -7.140 7.350 1.00 51.25 83 GLU A N 1
ATOM 660 C CA . GLU A 1 83 ? 22.746 -8.334 7.955 1.0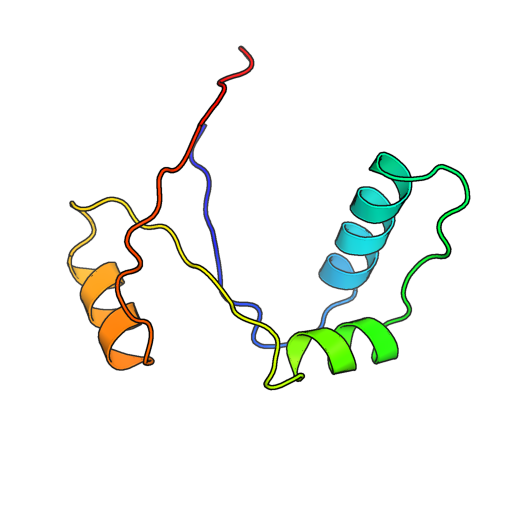0 51.25 83 GLU A CA 1
ATOM 661 C C . GLU A 1 83 ? 23.229 -8.675 9.373 1.00 51.25 83 GLU A C 1
ATOM 663 O O . GLU A 1 83 ? 24.450 -8.580 9.640 1.00 51.25 83 GLU A O 1
#